Protein AF-A0A3L5TUJ8-F1 (afdb_monomer_lite)

InterPro domains:
  IPR001627 Sema domain [PF01403] (1-101)
  IPR001627 Sema domain [PS51004] (1-112)
  IPR015943 WD40/YVTN repeat-like-containing domain superfamily [G3DSA:2.130.10.10] (1-110)
  IPR027231 Semaphorin [PTHR11036] (1-102)
  IPR036352 Sema domain superfamily [SSF101912] (3-104)

Sequence (112 aa):
LFTTRTGNPASAICAFSLADIDKVYTGSFKYQPDSNSYWKEKTTSLDPRPGQCSNDSMSLPEANLQFIADNPLMYETVQPLNGKPIFVLYQTELQHLELDRNLTEMVFYAAS

Foldseek 3Di:
DDWDDDDWTKDFAFAFDPVLVVVQVPAWFWAAPDPPGDIDTHDDPDPVQQPDDDPDPVPGDPVSVVVCVRTVGGPDDGATVVNGTPDMGTRWDWDDWDADPVNPDIDTHTDD

pLDDT: mean 93.04, std 6.53, range [60.31, 98.5]

Radius of gyration: 19.05 Å; chains: 1; bounding box: 39×42×50 Å

Structure (mmCIF, N/CA/C/O backbone):
data_AF-A0A3L5TUJ8-F1
#
_entry.id   AF-A0A3L5TUJ8-F1
#
loop_
_atom_site.group_PDB
_atom_site.id
_atom_site.type_symbol
_atom_site.label_atom_id
_atom_site.label_alt_id
_atom_site.label_comp_id
_atom_site.label_asym_id
_atom_site.label_entity_id
_atom_site.label_seq_id
_atom_site.pdbx_PDB_ins_code
_atom_site.Cartn_x
_atom_site.Cartn_y
_atom_site.Cartn_z
_atom_site.occupancy
_atom_site.B_iso_or_equiv
_atom_site.auth_seq_id
_atom_site.auth_comp_id
_atom_site.auth_asym_id
_atom_site.auth_atom_id
_atom_site.pdbx_PDB_model_num
ATOM 1 N N . LEU A 1 1 ? -4.240 -2.768 13.891 1.00 94.31 1 LEU A N 1
ATOM 2 C CA . LEU A 1 1 ? -4.885 -1.824 14.827 1.00 94.31 1 LEU A CA 1
ATOM 3 C C . LEU A 1 1 ? -4.648 -0.414 14.307 1.00 94.31 1 LEU A C 1
ATOM 5 O O . LEU A 1 1 ? -3.523 -0.115 13.937 1.00 94.31 1 LEU A O 1
ATOM 9 N N . PHE A 1 2 ? -5.697 0.397 14.215 1.00 95.50 2 PHE A N 1
ATOM 10 C CA . PHE A 1 2 ? -5.674 1.765 13.694 1.00 95.50 2 PHE A CA 1
ATOM 11 C C . PHE A 1 2 ? -6.4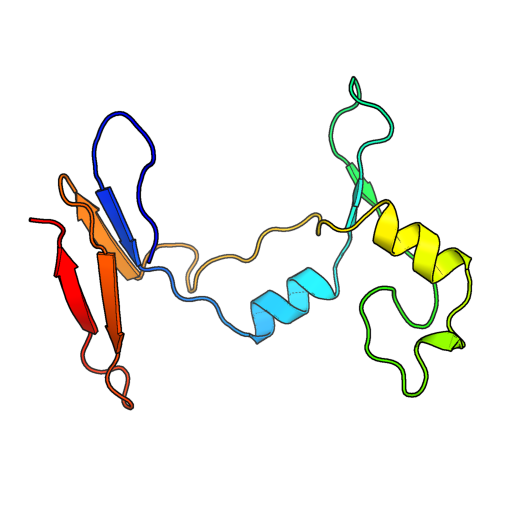27 2.680 14.657 1.00 95.50 2 PHE A C 1
ATOM 13 O O . PHE A 1 2 ? -7.438 2.251 15.213 1.00 95.50 2 PHE A O 1
ATOM 20 N N . THR A 1 3 ? -5.967 3.918 14.831 1.00 95.12 3 THR A N 1
ATOM 21 C CA . THR A 1 3 ? -6.581 4.907 15.730 1.00 95.12 3 THR A CA 1
ATOM 22 C C . THR A 1 3 ? -6.857 6.219 14.993 1.00 95.12 3 THR A C 1
ATOM 24 O O . THR A 1 3 ? -6.250 6.514 13.957 1.00 95.12 3 THR A O 1
ATOM 27 N N . THR A 1 4 ? -7.825 6.998 15.471 1.00 94.25 4 THR A N 1
ATOM 28 C CA . THR A 1 4 ? -8.100 8.341 14.941 1.00 94.25 4 THR A CA 1
ATOM 29 C C . THR A 1 4 ? -7.090 9.351 15.487 1.00 94.25 4 THR A C 1
ATOM 31 O O . THR A 1 4 ? -6.724 9.309 16.654 1.00 94.25 4 THR A O 1
ATOM 34 N N . ARG A 1 5 ? -6.633 10.296 14.651 1.00 84.88 5 ARG A N 1
ATOM 35 C CA . ARG A 1 5 ? -5.636 11.302 15.072 1.00 84.88 5 ARG A CA 1
ATOM 36 C C . ARG A 1 5 ? -6.212 12.494 15.842 1.00 84.88 5 ARG A C 1
ATOM 38 O O . ARG A 1 5 ? -5.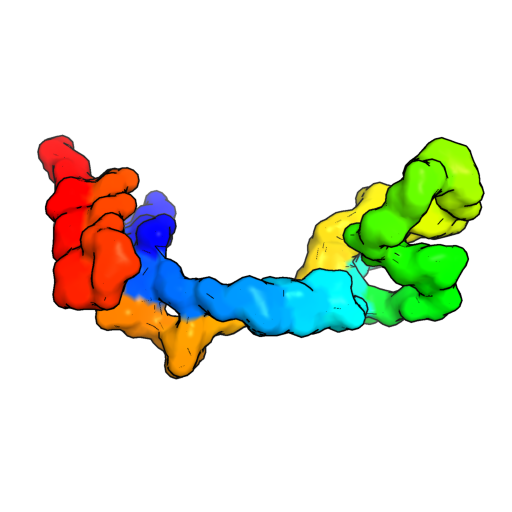486 13.089 16.629 1.00 84.88 5 ARG A O 1
ATOM 45 N N . THR A 1 6 ? -7.450 12.913 15.577 1.00 81.19 6 THR A N 1
ATOM 46 C CA . THR A 1 6 ? -8.008 14.159 16.135 1.00 81.19 6 THR A CA 1
ATOM 47 C C . THR A 1 6 ? -9.522 14.090 16.344 1.00 81.19 6 THR A C 1
ATOM 49 O O . THR A 1 6 ? -10.235 13.340 15.676 1.00 81.19 6 THR A O 1
ATOM 52 N N . GLY A 1 7 ? -10.019 14.919 17.267 1.00 80.88 7 GLY A N 1
ATOM 53 C CA . GLY A 1 7 ? -11.444 15.116 17.536 1.00 80.88 7 GLY A CA 1
ATOM 54 C C . GLY A 1 7 ? -12.000 14.101 18.528 1.00 80.88 7 GLY A C 1
ATOM 55 O O . GLY A 1 7 ? -12.132 14.410 19.706 1.00 80.88 7 GLY A O 1
ATOM 56 N N . ASN A 1 8 ? -12.311 12.900 18.043 1.00 88.81 8 ASN A N 1
ATOM 57 C CA . ASN A 1 8 ? -12.950 11.847 18.829 1.00 88.81 8 ASN A CA 1
ATOM 58 C C . ASN A 1 8 ? -12.079 10.587 18.803 1.00 88.81 8 ASN A C 1
ATOM 60 O O . ASN A 1 8 ? -11.937 9.992 17.727 1.00 88.81 8 ASN A O 1
ATOM 64 N N . PRO A 1 9 ? -11.507 10.168 19.948 1.00 91.75 9 PRO A N 1
ATOM 65 C CA . PRO A 1 9 ? -10.731 8.939 20.025 1.00 91.75 9 PRO A CA 1
ATOM 66 C C . PRO A 1 9 ? -11.575 7.753 19.567 1.00 91.75 9 PRO A C 1
ATOM 68 O O . PRO A 1 9 ? -12.712 7.585 20.005 1.00 91.75 9 PRO A O 1
ATOM 71 N N . ALA A 1 10 ? -11.040 6.945 18.668 1.00 94.56 10 ALA A N 1
ATOM 72 C CA . ALA A 1 10 ? -11.640 5.695 18.244 1.00 94.56 10 ALA A CA 1
ATOM 73 C C . ALA A 1 10 ? -10.552 4.764 17.720 1.00 94.56 10 ALA A C 1
ATOM 75 O O . ALA A 1 10 ? -9.535 5.209 17.185 1.00 94.56 10 ALA A O 1
ATOM 76 N N . SER A 1 11 ? -10.809 3.470 17.841 1.00 95.31 11 SER A N 1
ATOM 77 C CA . SER A 1 11 ? -9.933 2.403 17.384 1.00 95.31 11 SER A CA 1
ATOM 78 C C . SER A 1 11 ? -10.660 1.497 16.407 1.00 95.31 11 SER A C 1
ATOM 80 O O . SER A 1 11 ? -11.851 1.233 16.554 1.00 95.31 11 SER A O 1
ATOM 82 N N . ALA A 1 12 ? -9.934 0.981 15.425 1.00 95.88 12 ALA A N 1
ATOM 83 C CA . ALA A 1 12 ? -10.430 0.004 14.472 1.00 95.88 12 ALA A CA 1
ATOM 84 C C . ALA A 1 12 ? -9.407 -1.111 14.251 1.00 95.88 12 ALA A C 1
ATOM 86 O O . ALA A 1 12 ? -8.190 -0.898 14.233 1.00 95.88 12 ALA A O 1
ATOM 87 N N . ILE A 1 13 ? -9.906 -2.321 14.040 1.00 94.25 13 ILE A N 1
ATOM 88 C CA . ILE A 1 13 ? -9.096 -3.475 13.663 1.00 94.25 13 ILE A CA 1
ATOM 89 C C . ILE A 1 13 ? -9.473 -3.851 12.247 1.00 94.25 13 ILE A C 1
ATOM 91 O O . ILE A 1 13 ? -10.605 -4.239 11.977 1.00 94.25 13 ILE A O 1
ATOM 95 N N . CYS A 1 14 ? -8.502 -3.748 11.353 1.00 95.25 14 CYS A N 1
ATOM 96 C CA . CYS A 1 14 ? -8.607 -4.196 9.976 1.00 95.25 14 CYS A CA 1
ATOM 97 C C . CYS A 1 14 ? -7.625 -5.347 9.772 1.00 95.25 14 CYS A C 1
ATOM 99 O O . CYS A 1 14 ? -6.495 -5.278 10.261 1.00 95.25 14 CYS A O 1
ATOM 101 N N . ALA A 1 15 ? -8.050 -6.369 9.037 1.00 94.62 15 ALA A N 1
ATOM 102 C CA . ALA A 1 15 ? -7.164 -7.395 8.504 1.00 94.62 15 ALA A CA 1
ATOM 103 C C . ALA A 1 15 ? -7.004 -7.187 7.000 1.00 94.62 15 ALA A C 1
ATOM 105 O O . ALA A 1 15 ? -7.922 -6.702 6.343 1.00 94.62 15 ALA A O 1
ATOM 106 N N . PHE A 1 16 ? -5.855 -7.582 6.470 1.00 96.88 16 PHE A N 1
ATOM 107 C CA . PHE A 1 16 ? -5.504 -7.461 5.059 1.00 96.88 16 PHE A CA 1
ATOM 108 C C . PHE A 1 16 ? -4.918 -8.794 4.604 1.00 96.88 16 PHE A C 1
ATOM 110 O O . PHE A 1 16 ? -4.197 -9.435 5.372 1.00 96.88 16 PHE A O 1
ATOM 117 N N . SER A 1 17 ? -5.236 -9.228 3.385 1.00 96.94 17 SER A N 1
ATOM 118 C CA . SER A 1 17 ? -4.642 -10.445 2.832 1.00 96.94 17 SER A CA 1
ATOM 119 C C . SER A 1 17 ? -3.301 -10.128 2.167 1.00 96.94 17 SER A C 1
ATOM 121 O O . SER A 1 17 ? -3.142 -9.076 1.547 1.00 96.94 17 SER A O 1
ATOM 123 N N . LEU A 1 18 ? -2.338 -11.051 2.259 1.00 97.25 18 LEU A N 1
ATOM 124 C CA . LEU A 1 18 ? -1.073 -10.920 1.525 1.00 97.25 18 LEU A CA 1
ATOM 125 C C . LEU A 1 18 ? -1.301 -10.900 0.008 1.00 97.25 18 LEU A C 1
ATOM 127 O O . LEU A 1 18 ? -0.642 -10.148 -0.693 1.00 97.25 18 LEU A O 1
ATOM 131 N N . ALA A 1 19 ? -2.294 -11.645 -0.486 1.00 97.75 19 ALA A N 1
ATOM 132 C CA . ALA A 1 19 ? -2.644 -11.651 -1.903 1.00 97.75 19 ALA A CA 1
ATOM 133 C C . ALA A 1 19 ? -3.135 -10.277 -2.399 1.00 97.75 19 ALA A C 1
ATOM 135 O O . ALA A 1 19 ? -2.760 -9.848 -3.489 1.00 97.75 19 ALA A O 1
ATOM 136 N N . ASP A 1 20 ? -3.943 -9.563 -1.608 1.00 97.81 20 ASP A N 1
ATOM 137 C CA . ASP A 1 20 ? -4.402 -8.212 -1.958 1.00 97.81 20 ASP A CA 1
ATOM 138 C C . ASP A 1 20 ? -3.267 -7.186 -1.859 1.00 97.81 20 ASP A C 1
ATOM 140 O O . ASP A 1 20 ? -3.208 -6.257 -2.667 1.00 97.81 20 ASP A O 1
ATOM 144 N N . ILE A 1 21 ? -2.342 -7.367 -0.908 1.00 98.06 21 ILE A N 1
ATOM 145 C CA . ILE A 1 21 ? -1.113 -6.570 -0.816 1.00 98.06 21 ILE A CA 1
ATOM 146 C C . ILE A 1 21 ? -0.284 -6.765 -2.093 1.00 98.06 21 ILE A C 1
ATOM 148 O O . ILE A 1 21 ? -0.004 -5.790 -2.791 1.00 98.06 21 ILE A O 1
ATOM 152 N N . ASP A 1 22 ? 0.029 -8.008 -2.460 1.00 97.06 22 ASP A N 1
ATOM 153 C CA . ASP A 1 22 ? 0.804 -8.334 -3.663 1.00 97.06 22 ASP A CA 1
ATOM 154 C C . ASP A 1 22 ? 0.132 -7.812 -4.939 1.00 97.06 22 ASP A C 1
ATOM 156 O O . ASP A 1 22 ? 0.793 -7.271 -5.831 1.00 97.06 22 ASP A O 1
ATOM 160 N N . LYS A 1 23 ? -1.200 -7.900 -5.021 1.00 97.00 23 LYS A N 1
ATOM 161 C CA . LYS A 1 23 ? -1.978 -7.342 -6.133 1.00 97.00 23 LYS A CA 1
ATOM 162 C C . LYS A 1 23 ? -1.779 -5.831 -6.274 1.00 97.00 23 LYS A C 1
ATOM 164 O O . LYS A 1 23 ? -1.623 -5.342 -7.390 1.00 97.00 23 LYS A O 1
ATOM 169 N N . VAL A 1 24 ? -1.765 -5.083 -5.169 1.00 98.06 24 VAL A N 1
ATOM 170 C CA . VAL A 1 24 ? -1.506 -3.635 -5.207 1.00 98.06 24 VAL A CA 1
ATOM 171 C C . VAL A 1 24 ? -0.061 -3.351 -5.621 1.00 98.06 24 VAL A C 1
ATOM 173 O O . VAL A 1 24 ? 0.153 -2.522 -6.502 1.00 98.06 24 VAL A O 1
ATOM 176 N N . TYR A 1 25 ? 0.926 -4.070 -5.076 1.00 96.75 25 TYR A N 1
ATOM 177 C CA . TYR A 1 25 ? 2.348 -3.869 -5.407 1.00 96.75 25 TYR A CA 1
ATOM 178 C C . TYR A 1 25 ? 2.729 -4.306 -6.837 1.00 96.75 25 TYR A C 1
ATOM 180 O O . TYR A 1 25 ? 3.704 -3.814 -7.416 1.00 96.75 25 TYR A O 1
ATOM 188 N N . THR A 1 26 ? 1.916 -5.151 -7.470 1.00 95.75 26 THR A N 1
ATOM 189 C CA . THR A 1 26 ? 2.023 -5.502 -8.897 1.00 95.75 26 THR A CA 1
ATOM 190 C C . THR A 1 26 ? 1.196 -4.594 -9.823 1.00 95.75 26 THR A C 1
ATOM 192 O O . THR A 1 26 ? 1.282 -4.735 -11.043 1.00 95.75 26 THR A O 1
ATOM 195 N N . GLY A 1 27 ? 0.465 -3.615 -9.274 1.00 96.88 27 GLY A N 1
ATOM 196 C CA . GLY A 1 27 ? -0.389 -2.667 -10.001 1.00 96.88 27 GLY A CA 1
ATOM 197 C C . GLY A 1 27 ? 0.342 -1.466 -10.618 1.00 96.88 27 GLY A C 1
ATOM 198 O O . GLY A 1 27 ? 1.463 -1.564 -11.104 1.00 96.88 27 GLY A O 1
ATOM 199 N N . SER A 1 28 ? -0.278 -0.296 -10.645 1.00 98.00 28 SER A N 1
ATOM 200 C CA . SER A 1 28 ? 0.331 0.947 -11.139 1.00 98.00 28 SER A CA 1
ATOM 201 C C . SER A 1 28 ? 0.886 1.805 -10.000 1.00 98.00 28 SER A C 1
ATOM 203 O O . SER A 1 28 ? 0.525 1.653 -8.832 1.00 98.00 28 SER A O 1
ATOM 205 N N . PHE A 1 29 ? 1.790 2.719 -10.339 1.00 98.50 29 PHE A N 1
ATOM 206 C CA . PHE A 1 29 ? 2.420 3.635 -9.395 1.00 98.50 29 PHE A CA 1
ATOM 207 C C . PHE A 1 29 ? 1.666 4.959 -9.335 1.00 98.50 29 PHE A C 1
ATOM 209 O O . PHE A 1 29 ? 1.026 5.386 -10.299 1.00 98.50 29 PHE A O 1
ATOM 216 N N . LYS A 1 30 ? 1.765 5.633 -8.196 1.00 98.19 30 LYS A N 1
ATOM 217 C CA . LYS A 1 30 ? 1.248 6.978 -7.989 1.00 98.19 30 LYS A CA 1
ATOM 218 C C . LYS A 1 30 ? 2.347 7.982 -8.301 1.00 98.19 30 LYS A C 1
ATOM 220 O O . LYS A 1 30 ? 3.440 7.905 -7.748 1.00 98.19 30 LYS A O 1
ATOM 225 N N . TYR A 1 31 ? 2.038 8.942 -9.160 1.00 96.00 31 TYR A N 1
ATOM 226 C CA . TYR A 1 31 ? 2.987 9.943 -9.631 1.00 96.00 31 TYR A CA 1
ATOM 227 C C . TYR A 1 31 ? 2.393 11.344 -9.542 1.00 96.00 31 TYR A C 1
ATOM 229 O O . TYR A 1 31 ? 1.210 11.548 -9.820 1.00 96.00 31 TYR A O 1
ATOM 237 N N . GLN A 1 32 ? 3.225 12.316 -9.183 1.00 96.06 32 GLN A N 1
ATOM 238 C CA . GLN A 1 32 ? 2.881 13.729 -9.197 1.00 96.06 32 GLN A CA 1
ATOM 239 C C . GLN A 1 32 ? 3.962 14.486 -9.990 1.00 96.06 32 GLN A C 1
ATOM 241 O O . GLN A 1 32 ? 5.107 14.516 -9.545 1.00 96.06 32 GLN A O 1
ATOM 246 N N . PRO A 1 33 ? 3.636 15.075 -11.158 1.00 91.81 33 PRO A N 1
ATOM 247 C CA . PRO A 1 33 ? 4.624 15.774 -11.985 1.00 91.81 33 PRO A CA 1
ATOM 248 C C . PRO A 1 33 ? 5.323 16.948 -11.306 1.00 91.81 33 PRO A C 1
ATOM 250 O O . PRO A 1 33 ? 6.514 17.163 -11.507 1.00 91.81 33 PRO A O 1
ATOM 253 N N . ASP A 1 34 ? 4.568 17.704 -10.520 1.00 93.62 34 ASP A N 1
ATOM 254 C CA . ASP A 1 34 ? 5.019 18.889 -9.807 1.00 93.62 34 ASP A CA 1
ATOM 255 C C . ASP A 1 34 ? 4.078 19.151 -8.623 1.00 93.62 34 ASP A C 1
ATOM 257 O O . ASP A 1 34 ? 2.968 18.616 -8.571 1.00 93.62 34 ASP A O 1
ATOM 261 N N . SER A 1 35 ? 4.490 19.998 -7.681 1.00 93.94 35 SER A N 1
ATOM 262 C CA . SER A 1 35 ? 3.732 20.245 -6.447 1.00 93.94 35 SER A CA 1
ATOM 263 C C . SER A 1 35 ? 2.337 20.844 -6.660 1.00 93.94 35 SER A C 1
ATOM 265 O O . SER A 1 35 ? 1.512 20.765 -5.752 1.00 93.94 35 SER A O 1
ATOM 267 N N . ASN A 1 36 ? 2.061 21.433 -7.828 1.00 95.81 36 ASN A N 1
ATOM 268 C CA . ASN A 1 36 ? 0.761 22.009 -8.176 1.00 95.81 36 ASN A CA 1
ATOM 269 C C . ASN A 1 36 ? -0.127 21.031 -8.965 1.00 95.81 36 ASN A C 1
ATOM 271 O O . ASN A 1 36 ? -1.321 21.281 -9.133 1.00 95.81 36 ASN A O 1
ATOM 275 N N . SER A 1 37 ? 0.429 19.920 -9.447 1.00 95.62 37 SER A N 1
ATOM 276 C CA . SER A 1 37 ? -0.312 18.886 -10.164 1.00 95.62 37 SER A CA 1
ATOM 277 C C . SER A 1 37 ? -1.065 17.955 -9.211 1.00 95.62 37 SER A C 1
ATOM 279 O O . SER A 1 37 ? -0.597 17.628 -8.123 1.00 95.62 37 SER A O 1
ATOM 281 N N . TYR A 1 38 ? -2.214 17.439 -9.649 1.00 95.50 38 TYR A N 1
ATOM 282 C CA . TYR A 1 38 ? -2.864 16.315 -8.972 1.00 95.50 38 TYR A CA 1
ATOM 283 C C . TYR A 1 38 ? -2.054 15.024 -9.137 1.00 95.50 38 TYR A C 1
ATOM 285 O O . TYR A 1 38 ? -1.366 14.833 -10.143 1.00 95.50 38 TYR A O 1
ATOM 293 N N . TRP A 1 39 ? -2.189 14.115 -8.169 1.00 96.25 39 TRP A N 1
ATOM 294 C CA . TRP A 1 39 ? -1.655 12.759 -8.270 1.00 96.25 39 TRP A CA 1
ATOM 295 C C . TRP A 1 39 ? -2.338 11.986 -9.399 1.00 96.25 39 TRP A C 1
ATOM 297 O O . TRP A 1 39 ? -3.559 12.033 -9.547 1.00 96.25 39 TRP A O 1
ATOM 307 N N . LYS A 1 40 ? -1.545 11.248 -10.171 1.00 96.75 40 LYS A N 1
ATOM 308 C CA . LYS A 1 40 ? -1.973 10.475 -11.337 1.00 96.75 40 LYS A CA 1
ATOM 309 C C . LYS A 1 40 ? -1.464 9.043 -11.248 1.00 96.75 40 LYS A C 1
ATOM 311 O O . LYS A 1 40 ? -0.514 8.748 -10.521 1.00 96.75 40 LYS A O 1
ATOM 316 N N . GLU A 1 41 ? -2.108 8.175 -12.011 1.00 97.62 41 GLU A N 1
ATOM 317 C CA . GLU A 1 41 ? -1.664 6.807 -12.235 1.00 97.62 41 GLU A CA 1
ATOM 318 C C . GLU A 1 41 ? -0.503 6.775 -13.238 1.00 97.62 41 GLU A C 1
ATOM 320 O O . GLU A 1 41 ? -0.507 7.506 -14.232 1.00 97.62 41 GLU A O 1
ATOM 325 N N . LYS A 1 42 ? 0.492 5.922 -12.984 1.00 97.00 42 LYS A N 1
ATOM 326 C CA . LYS A 1 42 ? 1.644 5.707 -13.859 1.00 97.00 42 LYS A CA 1
ATOM 327 C C . LYS A 1 42 ? 1.974 4.222 -13.958 1.00 97.00 42 LYS A C 1
ATOM 329 O O . LYS A 1 42 ? 2.357 3.581 -12.981 1.00 97.00 42 LYS A O 1
ATOM 334 N N . THR A 1 43 ? 1.860 3.672 -15.159 1.00 96.50 43 THR A N 1
ATOM 335 C CA . THR A 1 43 ? 2.297 2.308 -15.476 1.00 96.50 43 THR A CA 1
ATOM 336 C C . THR A 1 43 ? 3.768 2.295 -15.887 1.00 96.50 43 THR A C 1
ATOM 338 O O . THR A 1 43 ? 4.310 3.305 -16.336 1.00 96.50 43 THR A O 1
ATOM 341 N N . THR A 1 44 ? 4.420 1.141 -15.768 1.00 95.38 44 THR A N 1
ATOM 342 C CA . THR A 1 44 ? 5.796 0.930 -16.230 1.00 95.38 44 THR A CA 1
ATOM 343 C C . THR A 1 44 ? 5.866 -0.299 -17.121 1.00 95.38 44 THR A C 1
ATOM 345 O O . THR A 1 44 ? 5.157 -1.275 -16.887 1.00 95.38 44 THR A O 1
ATOM 348 N N . SER A 1 45 ? 6.716 -0.231 -18.139 1.00 95.56 45 SER A N 1
ATOM 349 C CA . SER A 1 45 ? 7.077 -1.354 -19.006 1.00 95.56 45 SER A CA 1
ATOM 350 C C . SER A 1 45 ? 8.521 -1.816 -18.775 1.00 95.56 45 SER A C 1
ATOM 352 O O . SER A 1 45 ? 9.065 -2.530 -19.611 1.00 95.56 45 SER A O 1
ATOM 354 N N . LEU A 1 46 ? 9.168 -1.347 -17.701 1.00 95.56 46 LEU A N 1
ATOM 355 C CA . LEU A 1 46 ? 10.526 -1.749 -17.335 1.00 95.56 46 LEU A CA 1
ATOM 356 C C . LEU A 1 46 ? 10.543 -3.199 -16.838 1.00 95.56 46 LEU A C 1
ATOM 358 O O . LEU A 1 46 ? 9.643 -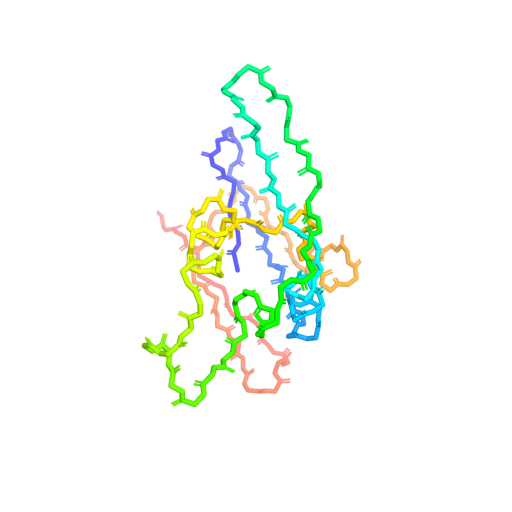3.610 -16.104 1.00 95.56 46 LEU A O 1
ATOM 362 N N . ASP A 1 47 ? 11.597 -3.926 -17.207 1.00 93.19 47 ASP A N 1
ATOM 363 C CA . ASP A 1 47 ? 11.843 -5.318 -16.830 1.00 93.19 47 ASP A CA 1
ATOM 364 C C . ASP A 1 47 ? 13.274 -5.453 -16.257 1.00 93.19 47 ASP A C 1
ATOM 366 O O . ASP A 1 47 ? 14.206 -4.915 -16.863 1.00 93.19 47 ASP A O 1
ATOM 370 N N . PRO A 1 48 ? 13.483 -6.084 -15.084 1.00 93.88 48 PRO A N 1
ATOM 371 C CA . PRO A 1 48 ? 12.453 -6.559 -14.160 1.00 93.88 48 PRO A CA 1
ATOM 372 C C . PRO A 1 48 ? 11.601 -5.400 -13.645 1.00 93.88 48 PRO A C 1
ATOM 374 O O . PRO A 1 48 ? 12.076 -4.268 -13.511 1.00 93.88 48 PRO A O 1
ATOM 377 N N . ARG A 1 49 ? 10.330 -5.667 -13.344 1.00 95.94 49 ARG A N 1
ATOM 378 C CA . ARG A 1 49 ? 9.424 -4.620 -12.871 1.00 95.94 49 ARG A CA 1
ATOM 379 C C . ARG A 1 49 ? 10.000 -3.985 -11.592 1.00 95.94 49 ARG A C 1
ATOM 381 O O . ARG A 1 49 ? 10.319 -4.715 -10.652 1.00 95.94 49 ARG A O 1
ATOM 388 N N . PRO A 1 50 ? 10.099 -2.646 -11.508 1.00 96.69 50 PRO A N 1
ATOM 389 C CA . PRO A 1 50 ? 10.592 -1.968 -10.314 1.00 96.69 50 PRO A CA 1
ATOM 390 C C . PRO A 1 50 ? 9.877 -2.440 -9.038 1.00 96.69 50 PRO A C 1
ATOM 392 O O . PRO A 1 50 ? 8.647 -2.489 -8.993 1.00 96.69 50 PRO A O 1
ATOM 395 N N . GLY A 1 51 ? 10.660 -2.817 -8.023 1.00 93.69 51 GLY A N 1
ATOM 396 C CA . GLY A 1 51 ? 10.176 -3.418 -6.773 1.00 93.69 51 GLY A CA 1
ATOM 397 C C . GLY A 1 51 ? 10.195 -4.953 -6.734 1.00 93.69 51 GLY A C 1
ATOM 398 O O . GLY A 1 51 ? 10.049 -5.520 -5.656 1.00 93.69 51 GLY A O 1
ATOM 399 N N . GLN A 1 52 ? 10.412 -5.640 -7.861 1.00 94.25 52 GLN A N 1
ATOM 400 C CA . GLN A 1 52 ? 10.628 -7.090 -7.860 1.00 94.25 52 GLN A CA 1
ATOM 401 C C . GLN A 1 52 ? 12.031 -7.458 -7.370 1.00 94.25 52 GLN A C 1
ATOM 403 O O . GLN A 1 52 ? 13.010 -6.756 -7.626 1.00 94.25 52 GLN A O 1
ATOM 408 N N . CYS A 1 53 ? 12.130 -8.601 -6.690 1.00 93.62 53 CYS A N 1
ATOM 409 C CA . CYS A 1 53 ? 13.411 -9.160 -6.280 1.00 93.62 53 CYS A CA 1
ATOM 410 C C . CYS A 1 53 ? 14.221 -9.611 -7.506 1.00 93.62 53 CYS A C 1
ATOM 412 O O . CYS A 1 53 ? 13.709 -10.318 -8.371 1.00 93.62 53 CYS A O 1
ATOM 414 N N . SER A 1 54 ? 15.500 -9.240 -7.537 1.00 93.06 54 SER A N 1
ATOM 415 C CA . SER A 1 54 ? 16.494 -9.725 -8.500 1.00 93.06 54 SER A CA 1
ATOM 416 C C . SER A 1 54 ? 17.568 -10.522 -7.760 1.00 93.06 54 SER A C 1
ATOM 418 O O . SER A 1 54 ? 17.836 -10.252 -6.590 1.00 93.06 54 SER A O 1
ATOM 420 N N . ASN A 1 55 ? 18.206 -11.475 -8.444 1.00 95.00 55 ASN A N 1
ATOM 421 C CA . ASN A 1 55 ? 19.351 -12.212 -7.898 1.00 95.00 55 ASN A CA 1
ATOM 422 C C . ASN A 1 55 ? 20.557 -11.296 -7.635 1.00 95.00 55 ASN A C 1
ATOM 424 O O . ASN A 1 55 ? 21.326 -11.549 -6.713 1.00 95.00 55 ASN A O 1
ATOM 428 N N . ASP A 1 56 ? 20.709 -10.239 -8.437 1.00 95.94 56 ASP A N 1
ATOM 429 C CA . ASP A 1 56 ? 21.729 -9.209 -8.256 1.00 95.94 56 ASP A CA 1
ATOM 430 C C . ASP A 1 56 ? 21.104 -7.823 -8.460 1.00 95.94 56 ASP A C 1
ATOM 432 O O . ASP A 1 56 ? 20.842 -7.396 -9.588 1.00 95.94 56 ASP A O 1
ATOM 436 N N . SER A 1 57 ? 20.848 -7.111 -7.361 1.00 94.38 57 SER A N 1
ATOM 437 C CA . SER A 1 57 ? 20.275 -5.763 -7.394 1.00 94.38 57 SER A CA 1
ATOM 438 C C . SER A 1 57 ? 21.246 -4.705 -7.923 1.00 94.38 57 SER A C 1
ATOM 440 O O . SER A 1 57 ? 20.792 -3.663 -8.384 1.00 94.38 57 SER A O 1
ATOM 442 N N . MET A 1 58 ? 22.561 -4.954 -7.879 1.00 95.50 58 MET A N 1
ATOM 443 C CA . MET A 1 58 ? 23.577 -4.015 -8.376 1.00 95.50 58 MET A CA 1
ATOM 444 C C . MET A 1 58 ? 23.637 -3.992 -9.906 1.00 95.50 58 MET A C 1
ATOM 446 O O . MET A 1 58 ? 24.140 -3.038 -10.491 1.00 95.50 58 MET A O 1
ATOM 450 N N . SER A 1 59 ? 23.111 -5.036 -10.550 1.00 95.38 59 SER A N 1
ATOM 451 C CA . SER A 1 59 ? 23.032 -5.156 -12.008 1.00 95.38 59 SER A CA 1
ATOM 452 C C . SER A 1 59 ? 21.794 -4.495 -12.626 1.00 95.38 59 SER A C 1
ATOM 454 O O . SER A 1 59 ? 21.648 -4.490 -13.850 1.00 95.38 59 SER A O 1
ATOM 456 N N . LEU A 1 60 ? 20.881 -3.962 -11.805 1.00 96.12 60 LEU A N 1
ATOM 457 C CA . LEU A 1 60 ? 19.641 -3.366 -12.295 1.00 96.12 60 LEU A CA 1
ATOM 458 C C . LEU A 1 60 ? 19.927 -2.121 -13.154 1.00 96.12 60 LEU A C 1
ATOM 460 O O . LEU A 1 60 ? 20.781 -1.313 -12.788 1.00 96.12 60 LEU A O 1
ATOM 464 N N . PRO A 1 61 ? 19.198 -1.919 -14.268 1.00 96.38 61 PRO A N 1
ATOM 465 C CA . PRO A 1 61 ? 19.362 -0.723 -15.084 1.00 96.38 61 PRO A CA 1
ATOM 466 C C . PRO A 1 61 ? 19.072 0.553 -14.286 1.00 96.38 61 PRO A C 1
ATOM 468 O O . PRO A 1 61 ? 18.102 0.607 -13.529 1.00 96.38 61 PRO A O 1
ATOM 471 N N . GLU A 1 62 ? 19.839 1.615 -14.540 1.00 96.75 62 GLU A N 1
ATOM 472 C CA . GLU A 1 62 ? 19.660 2.926 -13.894 1.00 96.75 62 GLU A CA 1
ATOM 473 C C . GLU A 1 62 ? 18.222 3.451 -14.029 1.00 96.75 62 GLU A C 1
ATOM 475 O O . GLU A 1 62 ? 17.659 4.008 -13.093 1.00 96.75 62 GLU A O 1
ATOM 480 N N . ALA A 1 63 ? 17.575 3.201 -15.172 1.00 96.69 63 ALA A N 1
ATOM 481 C CA . ALA A 1 63 ? 16.182 3.578 -15.393 1.00 96.69 63 ALA A CA 1
ATOM 482 C C . ALA A 1 63 ? 15.216 2.938 -14.377 1.00 96.69 63 ALA A C 1
ATOM 484 O O . ALA A 1 63 ? 14.241 3.576 -13.982 1.00 96.69 63 ALA A O 1
ATOM 485 N N . ASN A 1 64 ? 15.480 1.706 -13.926 1.00 96.75 64 ASN A N 1
ATOM 486 C CA . ASN A 1 64 ? 14.663 1.025 -12.920 1.00 96.75 64 ASN A CA 1
ATOM 487 C C . ASN A 1 64 ? 14.872 1.654 -11.539 1.00 96.75 64 ASN A C 1
ATOM 489 O O . ASN A 1 64 ? 13.896 1.855 -10.812 1.00 96.75 64 ASN A O 1
ATOM 493 N N . LEU A 1 65 ? 16.122 1.989 -11.207 1.00 96.44 65 LEU A N 1
ATOM 494 C CA . LEU A 1 65 ? 16.489 2.645 -9.951 1.00 96.44 65 LEU A CA 1
ATOM 495 C C . LEU A 1 65 ? 15.882 4.052 -9.867 1.00 96.44 65 LEU A C 1
ATOM 497 O O . LEU A 1 65 ? 15.200 4.373 -8.895 1.00 96.44 65 LEU A O 1
ATOM 501 N N . GLN A 1 66 ? 16.035 4.853 -10.922 1.00 96.88 66 GLN A N 1
ATOM 502 C CA . GLN A 1 66 ? 15.456 6.191 -11.002 1.00 96.88 66 GLN A CA 1
ATOM 503 C C . GLN A 1 66 ? 13.923 6.139 -10.951 1.00 96.88 66 GLN A C 1
ATOM 505 O O . GLN A 1 66 ? 13.296 6.903 -10.219 1.00 96.88 66 GLN A O 1
ATOM 510 N N . PHE A 1 67 ? 13.296 5.198 -11.670 1.00 97.25 67 PHE A N 1
ATOM 511 C CA . PHE A 1 67 ? 11.840 5.071 -11.671 1.00 97.25 67 PHE A CA 1
ATOM 512 C C . PHE A 1 67 ? 11.279 4.809 -10.268 1.00 97.25 67 PHE A C 1
ATOM 514 O O . PHE A 1 67 ? 10.307 5.466 -9.887 1.00 97.25 67 PHE A O 1
ATOM 521 N N . ILE A 1 68 ? 11.850 3.860 -9.513 1.00 96.44 68 ILE A N 1
ATOM 522 C CA . ILE A 1 68 ? 11.333 3.511 -8.180 1.00 96.44 68 ILE A CA 1
ATOM 523 C C . ILE A 1 68 ? 11.639 4.593 -7.143 1.00 96.44 68 ILE A C 1
ATOM 525 O O . ILE A 1 68 ? 10.825 4.817 -6.250 1.00 96.44 68 ILE A O 1
ATOM 529 N N . ALA A 1 69 ? 12.763 5.302 -7.293 1.00 96.12 69 ALA A N 1
ATOM 530 C CA . ALA A 1 69 ? 13.092 6.456 -6.462 1.00 96.12 69 ALA A CA 1
ATOM 531 C C . ALA A 1 69 ? 12.076 7.596 -6.652 1.00 96.12 69 ALA A C 1
ATOM 533 O O . ALA A 1 69 ? 11.610 8.175 -5.672 1.00 96.12 69 ALA A O 1
ATOM 534 N N . ASP A 1 70 ? 11.676 7.865 -7.897 1.00 95.81 70 ASP A N 1
ATOM 535 C CA . ASP A 1 70 ? 10.723 8.933 -8.223 1.00 95.81 70 ASP A CA 1
ATOM 536 C C . ASP A 1 70 ? 9.260 8.551 -7.953 1.00 95.81 70 ASP A C 1
ATOM 538 O O . ASP A 1 70 ? 8.404 9.420 -7.790 1.00 95.81 70 ASP A O 1
ATOM 542 N N . ASN A 1 71 ? 8.937 7.255 -7.968 1.00 96.94 71 ASN A N 1
ATOM 543 C CA . ASN A 1 71 ? 7.562 6.755 -7.880 1.00 96.94 71 ASN A CA 1
ATOM 544 C C . ASN A 1 71 ? 7.445 5.631 -6.828 1.00 96.94 71 ASN A C 1
ATOM 546 O O . ASN A 1 71 ? 7.089 4.509 -7.181 1.00 96.94 71 ASN A O 1
ATOM 550 N N . PRO A 1 72 ? 7.722 5.891 -5.534 1.00 96.50 72 PRO A N 1
ATOM 551 C CA . PRO A 1 72 ? 7.731 4.847 -4.502 1.00 96.50 72 PRO A CA 1
ATOM 552 C C . PRO A 1 72 ? 6.330 4.431 -4.024 1.00 96.50 72 PRO A C 1
ATOM 554 O O . PRO A 1 72 ? 6.186 3.444 -3.304 1.00 96.50 72 PRO A O 1
ATOM 557 N N . LEU A 1 73 ? 5.289 5.196 -4.369 1.00 97.62 73 LEU A N 1
ATOM 558 C CA . LEU A 1 73 ? 3.914 4.952 -3.932 1.00 97.62 73 LEU A CA 1
ATOM 559 C C . LEU A 1 73 ? 3.134 4.165 -4.987 1.00 97.62 73 LEU A C 1
ATOM 561 O O . LEU A 1 73 ? 3.241 4.445 -6.179 1.00 97.62 73 LEU A O 1
ATOM 565 N N . MET A 1 74 ? 2.280 3.244 -4.544 1.00 98.25 74 MET A N 1
ATOM 566 C CA . MET A 1 74 ? 1.305 2.575 -5.411 1.00 98.25 74 MET A CA 1
ATOM 567 C C . MET A 1 74 ? 0.068 3.458 -5.612 1.00 98.25 74 MET A C 1
ATOM 569 O O . MET A 1 74 ? -0.292 4.242 -4.729 1.00 98.25 74 MET A O 1
ATOM 573 N N . TYR A 1 75 ? -0.561 3.367 -6.787 1.00 98.25 75 TYR A N 1
ATOM 574 C CA . TYR A 1 75 ? -1.751 4.159 -7.116 1.00 98.25 75 TYR A CA 1
ATOM 575 C C . TYR A 1 75 ? -2.969 3.716 -6.298 1.00 98.25 75 TYR A C 1
ATOM 577 O O . TYR A 1 75 ? -3.647 4.547 -5.689 1.00 98.25 75 TYR A O 1
ATOM 585 N N . GLU A 1 76 ? -3.192 2.403 -6.251 1.00 97.94 76 GLU A N 1
ATOM 586 C CA . GLU A 1 76 ? -4.278 1.771 -5.510 1.00 97.94 76 GLU A CA 1
ATOM 587 C C . GLU A 1 76 ? -3.953 1.612 -4.021 1.00 97.94 76 GLU A C 1
ATOM 589 O O . GLU A 1 76 ? -2.796 1.588 -3.598 1.00 97.94 76 GLU A O 1
ATOM 594 N N . THR A 1 77 ? -5.003 1.462 -3.215 1.00 97.56 77 THR A N 1
ATOM 595 C CA . THR A 1 77 ? -4.885 1.190 -1.776 1.00 97.56 77 THR A CA 1
ATOM 596 C C . THR A 1 77 ? -5.261 -0.252 -1.466 1.00 97.56 77 THR A C 1
ATOM 598 O O . THR A 1 77 ? -6.211 -0.791 -2.037 1.00 97.56 77 THR A O 1
ATOM 601 N N . VAL A 1 78 ? -4.540 -0.879 -0.533 1.00 98.25 78 VAL A N 1
ATOM 602 C CA . VAL A 1 78 ? -4.891 -2.221 -0.053 1.00 98.25 78 VAL A CA 1
ATOM 603 C C . VAL A 1 78 ? -6.177 -2.120 0.762 1.00 98.25 78 VAL A C 1
ATOM 605 O O . VAL A 1 78 ? -6.223 -1.441 1.789 1.00 98.25 78 VAL A O 1
ATOM 608 N N . GLN A 1 79 ? -7.228 -2.790 0.299 1.00 97.19 79 GLN A N 1
ATOM 609 C CA . GLN A 1 79 ? -8.508 -2.814 0.996 1.00 97.19 79 GLN A CA 1
ATOM 610 C C . GLN A 1 79 ? -8.465 -3.804 2.165 1.00 97.19 79 GLN A C 1
ATOM 612 O O . GLN A 1 79 ? -7.865 -4.874 2.039 1.00 97.19 79 GLN A O 1
ATOM 617 N N . PRO A 1 80 ? -9.108 -3.489 3.303 1.00 97.50 80 PRO A N 1
ATOM 618 C CA . PRO A 1 80 ? -9.284 -4.470 4.361 1.00 97.50 80 PRO A CA 1
ATOM 619 C C . PRO A 1 80 ? -10.161 -5.627 3.869 1.00 97.50 80 PRO A C 1
ATOM 621 O O . PRO A 1 80 ? -10.979 -5.459 2.960 1.00 97.50 80 PRO A O 1
ATOM 624 N N . LEU A 1 81 ? -10.034 -6.796 4.499 1.00 94.62 81 LEU A N 1
ATOM 625 C CA . LEU A 1 81 ? -10.898 -7.943 4.229 1.00 94.62 81 LEU A CA 1
ATOM 626 C C . LEU A 1 81 ? -12.372 -7.515 4.299 1.00 94.62 81 LEU A C 1
ATOM 628 O O . LEU A 1 81 ? -12.806 -6.884 5.262 1.00 94.62 81 LEU A O 1
ATOM 632 N N . ASN A 1 82 ? -13.145 -7.857 3.267 1.00 92.12 82 ASN A N 1
ATOM 633 C CA . ASN A 1 82 ? -14.553 -7.465 3.106 1.00 92.12 82 ASN A CA 1
ATOM 634 C C . ASN A 1 82 ? -14.816 -5.943 3.041 1.00 92.12 82 ASN A C 1
ATOM 636 O O . ASN A 1 82 ? -15.957 -5.517 3.218 1.00 92.12 82 ASN A O 1
ATOM 640 N N . GLY A 1 83 ? -13.790 -5.118 2.811 1.00 95.38 83 GLY A N 1
ATOM 641 C CA . GLY A 1 83 ? -13.918 -3.669 2.630 1.00 95.38 83 GLY A CA 1
ATOM 642 C C . GLY A 1 83 ? -14.282 -2.884 3.895 1.00 95.38 83 GLY A C 1
ATOM 643 O O . GLY A 1 83 ? -14.679 -1.725 3.794 1.00 95.38 83 GLY A O 1
ATOM 644 N N . LYS A 1 84 ? -14.172 -3.482 5.091 1.00 95.56 84 LYS A N 1
ATOM 645 C CA . LYS A 1 84 ? -14.510 -2.825 6.364 1.00 95.56 84 LYS A CA 1
ATOM 646 C C . LYS A 1 84 ? -13.674 -3.343 7.544 1.00 95.56 84 LYS A C 1
ATOM 648 O O . LYS A 1 84 ? -13.114 -4.434 7.454 1.00 95.56 84 LYS A O 1
ATOM 653 N N . PRO A 1 85 ? -13.606 -2.604 8.668 1.00 95.56 85 PRO A N 1
ATOM 654 C CA . PRO A 1 85 ? -13.002 -3.112 9.895 1.00 95.56 85 PRO A CA 1
ATOM 655 C C . PRO A 1 85 ? -13.721 -4.363 10.415 1.00 95.56 85 PRO A C 1
ATOM 657 O O . PRO A 1 85 ? -14.944 -4.474 10.324 1.00 95.56 85 PRO A O 1
ATOM 660 N N . ILE A 1 86 ? -12.957 -5.273 11.015 1.00 92.88 86 ILE A N 1
ATOM 661 C CA . ILE A 1 86 ? -13.463 -6.422 11.778 1.00 92.88 86 ILE A CA 1
ATOM 662 C C . ILE A 1 86 ? -14.127 -5.937 13.068 1.00 92.88 86 ILE A C 1
ATOM 664 O O . ILE A 1 86 ? -15.157 -6.461 13.482 1.00 92.88 86 ILE A O 1
ATOM 668 N N . PHE A 1 87 ? -13.530 -4.927 13.698 1.00 92.94 87 PHE A N 1
ATOM 669 C CA . PHE A 1 87 ? -13.975 -4.377 14.970 1.00 92.94 87 PHE A CA 1
ATOM 670 C C . PHE A 1 87 ? -13.733 -2.868 15.008 1.00 92.94 87 PHE A C 1
ATOM 672 O O . PHE A 1 87 ? -12.744 -2.382 14.453 1.00 92.94 87 PHE A O 1
ATOM 679 N N . VAL A 1 88 ? -14.634 -2.141 15.669 1.00 94.50 88 VAL A N 1
ATOM 680 C CA . VAL A 1 88 ? -14.544 -0.696 15.902 1.00 94.50 88 VAL A CA 1
ATOM 681 C C . VAL A 1 88 ? -14.913 -0.420 17.354 1.00 94.50 88 VAL A C 1
ATOM 683 O O . VAL A 1 88 ? -15.922 -0.925 17.842 1.00 94.50 88 VAL A O 1
ATOM 686 N N . LEU A 1 89 ? -14.115 0.409 18.021 1.00 94.44 89 LEU A N 1
ATOM 687 C CA . LEU A 1 89 ? -14.361 0.887 19.373 1.00 94.44 89 LEU A CA 1
ATOM 688 C C . LEU A 1 89 ? -14.312 2.410 19.389 1.00 94.44 89 LEU A C 1
ATOM 690 O O . LEU A 1 89 ? -13.312 3.014 19.007 1.00 94.44 89 LEU A O 1
ATOM 694 N N . TYR A 1 90 ? -15.397 3.030 19.830 1.00 94.19 90 TYR A N 1
ATOM 695 C CA . TYR A 1 90 ? -15.491 4.479 19.947 1.00 94.19 90 TYR A CA 1
ATOM 696 C C . TYR A 1 90 ? -15.050 4.945 21.330 1.00 94.19 90 TYR A C 1
ATOM 698 O O . TYR A 1 90 ? -15.151 4.205 22.301 1.00 94.19 90 TYR A O 1
ATOM 706 N N . GLN A 1 91 ? -14.595 6.195 21.407 1.00 92.06 91 GLN A N 1
ATOM 707 C CA . GLN A 1 91 ? -14.174 6.874 22.638 1.00 92.06 91 GLN A CA 1
ATOM 708 C C . GLN A 1 91 ? -13.050 6.155 23.394 1.00 92.06 91 GLN A C 1
ATOM 710 O O . GLN A 1 91 ? -12.865 6.355 24.590 1.00 92.06 91 GLN A O 1
ATOM 715 N N . THR A 1 92 ? -12.288 5.302 22.716 1.00 91.94 92 THR A N 1
ATOM 716 C CA . THR A 1 92 ? -11.174 4.572 23.317 1.00 91.94 92 THR A CA 1
ATOM 717 C C . THR A 1 92 ? -10.079 4.374 22.286 1.00 91.94 92 THR A C 1
ATOM 719 O O . THR A 1 92 ? -10.336 3.975 21.144 1.00 91.94 92 THR A O 1
ATOM 722 N N . GLU A 1 93 ? -8.848 4.640 22.710 1.00 92.50 93 GLU A N 1
ATOM 723 C CA . GLU A 1 93 ? -7.643 4.377 21.940 1.00 92.50 93 GLU A CA 1
ATOM 724 C C . GLU A 1 93 ? -6.969 3.100 22.458 1.00 92.50 93 GLU A C 1
ATOM 726 O O . GLU A 1 93 ? -6.464 3.039 23.581 1.00 92.50 93 GLU A O 1
ATOM 731 N N . LEU A 1 94 ? -7.012 2.049 21.643 1.00 92.19 94 LEU A N 1
ATOM 732 C CA . LEU A 1 94 ? -6.298 0.806 21.887 1.00 92.19 94 LEU A CA 1
ATOM 733 C C . LEU A 1 94 ? -4.835 0.989 21.487 1.00 92.19 94 LEU A C 1
ATOM 735 O O . LEU A 1 94 ? -4.538 1.625 20.476 1.00 92.19 94 LEU A O 1
ATOM 739 N N . GLN A 1 95 ? -3.929 0.383 22.248 1.00 91.94 95 GLN A N 1
ATOM 740 C CA . GLN A 1 95 ? -2.487 0.446 21.995 1.00 91.94 95 GLN A CA 1
ATOM 741 C C . GLN A 1 95 ? -1.914 -0.887 21.526 1.00 91.94 95 GLN A C 1
ATOM 743 O O . GLN A 1 95 ? -0.979 -0.911 20.726 1.00 91.94 95 GLN A O 1
ATOM 748 N N . HIS A 1 96 ? -2.475 -1.999 22.005 1.00 91.81 96 HIS A N 1
ATOM 749 C CA . HIS A 1 96 ? -1.956 -3.327 21.714 1.00 91.81 96 HIS A CA 1
ATOM 750 C C . HIS A 1 96 ? -3.066 -4.289 21.286 1.00 91.81 96 HIS A C 1
ATOM 752 O O . HIS A 1 96 ? -4.193 -4.228 21.787 1.00 91.81 96 HIS A O 1
ATOM 758 N N . LEU A 1 97 ? -2.725 -5.151 20.328 1.00 92.25 97 LEU A N 1
ATOM 759 C CA . LEU A 1 97 ? -3.573 -6.198 19.771 1.00 92.25 97 LEU A CA 1
ATOM 760 C C . LEU A 1 97 ? -2.779 -7.499 19.778 1.00 92.25 97 LEU A C 1
ATOM 762 O O . LEU A 1 97 ? -1.748 -7.583 19.111 1.00 92.25 97 LEU A O 1
ATOM 766 N N . GLU A 1 98 ? -3.315 -8.507 20.451 1.00 91.25 98 GLU A N 1
ATOM 767 C CA . GLU A 1 98 ? -2.801 -9.872 20.412 1.00 91.25 98 GLU A CA 1
ATOM 768 C C . GLU A 1 98 ? -3.833 -10.791 19.761 1.00 91.25 98 GLU A C 1
ATOM 770 O O . GLU A 1 98 ? -5.044 -10.638 19.949 1.00 91.25 98 GLU A O 1
ATOM 775 N N . LEU A 1 99 ? -3.337 -11.738 18.969 1.00 88.81 99 LEU A N 1
ATOM 776 C CA . LEU A 1 99 ? -4.135 -12.754 18.295 1.00 88.81 99 LEU A CA 1
ATOM 777 C C . LEU A 1 99 ? -3.666 -14.123 18.777 1.00 88.81 99 LEU A C 1
ATOM 779 O O . LEU A 1 99 ? -2.462 -14.393 18.768 1.00 88.81 99 LEU A O 1
ATOM 783 N N . ASP A 1 100 ? -4.601 -15.000 19.143 1.00 87.19 100 ASP A N 1
ATOM 784 C CA . ASP A 1 100 ? -4.254 -16.410 19.323 1.00 87.19 100 ASP A CA 1
ATOM 785 C C . ASP A 1 100 ? -3.858 -17.042 17.974 1.00 87.19 100 ASP A C 1
ATOM 787 O O . ASP A 1 100 ? -4.305 -16.618 16.904 1.00 87.19 100 ASP A O 1
ATOM 791 N N . ARG A 1 101 ? -3.036 -18.097 18.015 1.00 78.25 101 ARG A N 1
ATOM 792 C CA . ARG A 1 101 ? -2.568 -18.832 16.831 1.00 78.25 101 ARG A CA 1
ATOM 793 C C . ARG A 1 101 ? -3.706 -19.360 15.963 1.00 78.25 101 ARG A C 1
ATOM 795 O O . ARG A 1 101 ? -3.526 -19.456 14.752 1.00 78.25 101 ARG A O 1
ATOM 802 N N . ASN A 1 102 ? -4.854 -19.688 16.556 1.00 82.56 102 ASN A N 1
ATOM 803 C CA . ASN A 1 102 ? -6.017 -20.168 15.812 1.00 82.56 102 ASN A CA 1
ATOM 804 C C . ASN A 1 102 ? -6.945 -19.039 15.341 1.00 82.56 102 ASN A C 1
ATOM 806 O O . ASN A 1 102 ? -7.970 -19.321 14.725 1.00 82.56 102 ASN A O 1
ATOM 810 N N . LEU A 1 103 ? -6.603 -17.773 15.620 1.00 70.25 103 LEU A N 1
ATOM 811 C CA . LEU A 1 103 ? -7.400 -16.585 15.292 1.00 70.25 103 LEU A CA 1
ATOM 812 C C . LEU A 1 103 ? -8.834 -16.632 15.849 1.00 70.25 103 LEU A C 1
ATOM 814 O O . LEU A 1 103 ? -9.731 -15.970 15.330 1.00 70.25 103 LEU A O 1
ATOM 818 N N . THR A 1 104 ? -9.061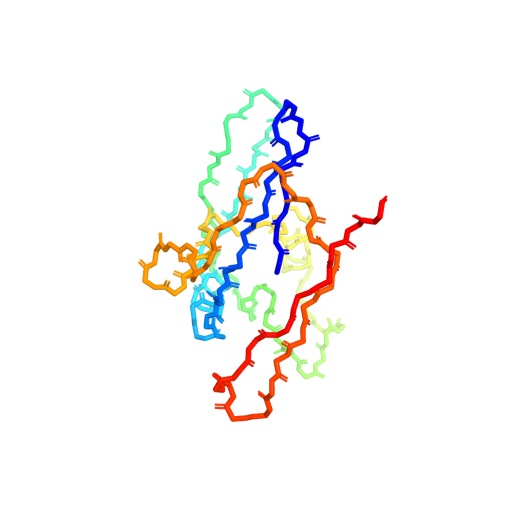 -17.423 16.898 1.00 76.00 104 THR A N 1
ATOM 819 C CA . THR A 1 104 ? -10.371 -17.576 17.541 1.00 76.00 104 THR A CA 1
ATOM 820 C C . THR A 1 104 ? -10.643 -16.482 18.562 1.00 76.00 104 THR A C 1
ATOM 822 O O . THR A 1 104 ? -11.798 -16.132 18.787 1.00 76.00 104 THR A O 1
ATOM 825 N N . GLU A 1 105 ? -9.589 -15.927 19.159 1.00 80.31 105 GLU A N 1
ATOM 826 C CA . GLU A 1 105 ? -9.676 -14.875 20.165 1.00 80.31 105 GLU A CA 1
ATOM 827 C C . GLU A 1 105 ? -8.768 -13.699 19.802 1.00 80.31 105 GLU A C 1
ATOM 829 O O . GLU A 1 105 ? -7.660 -13.869 19.283 1.00 80.31 105 GLU A O 1
ATOM 834 N N . MET A 1 106 ? -9.267 -12.494 20.081 1.00 82.12 106 MET A N 1
ATOM 835 C CA . MET A 1 106 ? -8.532 -11.241 19.950 1.00 82.12 106 MET A CA 1
ATOM 836 C C . MET A 1 106 ? -8.535 -10.537 21.307 1.00 82.12 106 MET A C 1
ATOM 838 O O . MET A 1 106 ? -9.607 -10.283 21.861 1.00 82.12 106 MET A O 1
ATOM 842 N N . VAL A 1 107 ? -7.352 -10.216 21.831 1.00 84.31 107 VAL A N 1
ATOM 843 C CA . VAL A 1 107 ? -7.186 -9.519 23.116 1.00 84.31 107 VAL A CA 1
ATOM 844 C C . VAL A 1 107 ? -6.715 -8.091 22.854 1.00 84.31 107 VAL A C 1
ATOM 846 O O . VAL A 1 107 ? -5.822 -7.856 22.036 1.00 84.31 107 VAL A O 1
ATOM 849 N N . PHE A 1 108 ? -7.339 -7.126 23.534 1.00 85.75 108 PHE A N 1
ATOM 850 C CA . PHE A 1 108 ? -7.099 -5.698 23.327 1.00 85.75 108 PHE A CA 1
ATOM 851 C C . PHE A 1 108 ? -6.688 -5.012 24.624 1.00 85.75 108 PHE A C 1
ATOM 853 O O . PHE A 1 108 ? -7.302 -5.232 25.668 1.00 85.75 108 PHE A O 1
ATOM 860 N N . TYR A 1 109 ? -5.715 -4.109 24.525 1.00 83.25 109 TYR A N 1
ATOM 861 C CA . TYR A 1 109 ? -5.274 -3.275 25.640 1.00 83.25 109 TYR A CA 1
ATOM 862 C C . TYR A 1 109 ? -5.479 -1.800 25.294 1.00 83.25 109 TYR A C 1
ATOM 864 O O . TYR A 1 109 ? -5.041 -1.338 24.234 1.00 83.25 109 TYR A O 1
ATOM 872 N N . ALA A 1 110 ? -6.162 -1.072 26.177 1.00 79.75 110 ALA A N 1
ATOM 873 C CA . ALA A 1 110 ? -6.423 0.359 26.043 1.00 79.75 110 ALA A CA 1
ATOM 874 C C . ALA A 1 110 ? -5.382 1.191 26.800 1.00 79.75 110 ALA A C 1
ATOM 876 O O . ALA A 1 110 ? -4.824 0.736 27.801 1.00 79.75 110 ALA A O 1
ATOM 877 N N . ALA A 1 111 ? -5.147 2.415 26.326 1.00 69.19 111 ALA A N 1
ATOM 878 C CA . ALA A 1 111 ? -4.401 3.409 27.088 1.00 69.19 111 ALA A CA 1
ATOM 879 C C . ALA A 1 111 ? -5.127 3.712 28.414 1.00 69.19 111 ALA A C 1
ATOM 881 O O . ALA A 1 111 ? -6.354 3.832 28.422 1.00 69.19 11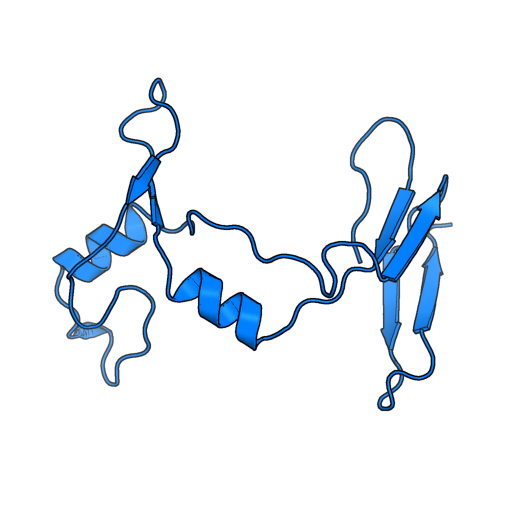1 ALA A O 1
ATOM 882 N N . SER A 1 112 ? -4.371 3.800 29.513 1.00 60.31 112 SER A N 1
ATOM 883 C CA . SER A 1 112 ? -4.868 4.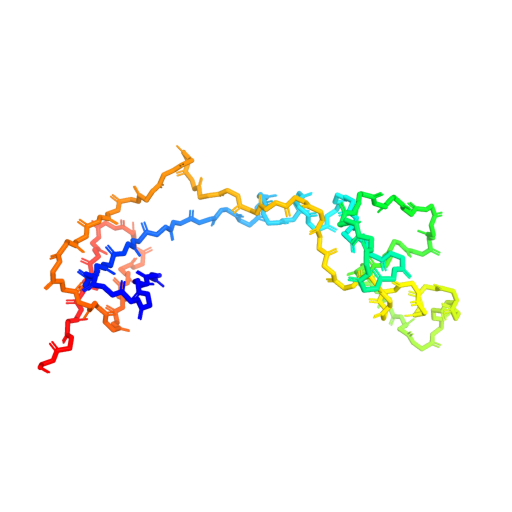270 30.819 1.00 60.31 112 SER A CA 1
ATOM 884 C C . SER A 1 112 ? -5.076 5.779 30.829 1.00 60.31 112 SER A C 1
ATOM 886 O O . SER A 1 112 ? -4.232 6.477 30.222 1.00 60.31 112 SER A O 1
#

Secondary structure (DSSP, 8-state):
-EE--SSS-EEEE----HHHHHHHHTSPEEE-SSTTSPPEEE----SSPTTS--S-GGGS-HHHHHHHHH--EESS-PPPGGGS-SEEEES--EEEEEE-TTSS-EEEEE--

Organism: Mytilus galloprovincialis (NCBI:txid29158)